Protein AF-A0A8F4J5X9-F1 (af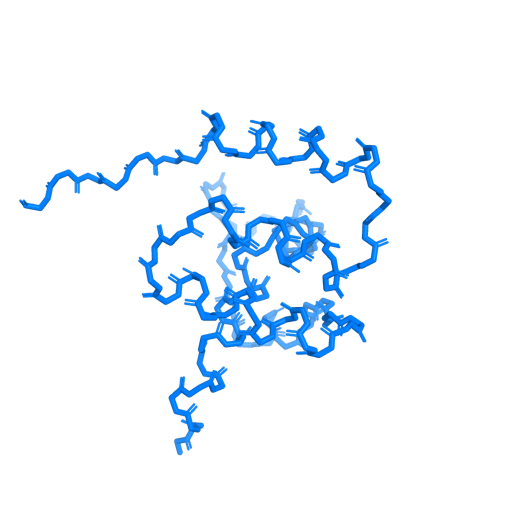db_monomer_lite)

Radius of gyration: 13.96 Å; chains: 1; bounding box: 31×36×35 Å

Sequence (103 aa):
MAPVGRLWEVAAVVCSPVGTVAALAATAGSARAGDAIRHSVASVGALPLPVDHRAWAAGATALQRGDHPAFVAAMAAAYAVPAGAADDLAAWWLDRAPAPAPR

Secondary structure (DSSP, 8-state):
---HHHHHHHHHHHTSHHHHHHHHHHHTTS-S-SS-----HHHHHTSPPPS-HHHHHHHHHHHHHT-HHHHHHHHHHHTT--HHHHHHHHHHHHHHSPPPPP-

pLDDT: mean 83.33, std 13.19, range [44.06, 96.5]

Foldseek 3Di:
DPPPLVVLLLVLLCPAPQNVVQLCVVCPPVVPDPPDRDDDPVSSVVGDHFPDPVLSSQLSVCVVVVVLLSNLLSVCVRNVPDPVVSVVVSVVCVVPPDDPDDD

Structure (mmCIF, N/CA/C/O backbone):
data_AF-A0A8F4J5X9-F1
#
_entry.id   AF-A0A8F4J5X9-F1
#
loop_
_atom_site.group_PDB
_atom_site.id
_atom_site.type_symbol
_atom_site.label_atom_id
_atom_site.label_alt_id
_atom_site.label_comp_id
_atom_site.label_asym_id
_atom_site.label_entity_id
_atom_site.label_seq_id
_atom_site.pdbx_PDB_ins_code
_atom_site.Cartn_x
_atom_site.Cartn_y
_atom_site.Cartn_z
_atom_site.occupancy
_atom_site.B_iso_or_equiv
_atom_site.auth_seq_id
_atom_site.auth_comp_id
_atom_site.auth_asym_id
_atom_site.auth_atom_id
_atom_site.pdbx_PDB_model_num
ATOM 1 N N . MET A 1 1 ? -16.388 -14.260 7.144 1.00 45.75 1 MET A N 1
ATOM 2 C CA . MET A 1 1 ? -14.991 -13.951 7.525 1.00 45.75 1 MET A CA 1
ATOM 3 C C . MET A 1 1 ? -14.147 -13.957 6.267 1.00 45.75 1 MET A C 1
ATOM 5 O O . MET A 1 1 ? -14.214 -14.938 5.538 1.00 45.75 1 MET A O 1
ATOM 9 N N . ALA A 1 2 ? -13.402 -12.888 5.981 1.00 50.38 2 ALA A N 1
ATOM 10 C CA . ALA A 1 2 ? -12.389 -12.956 4.931 1.00 50.38 2 ALA A CA 1
ATOM 11 C C . ALA A 1 2 ? -11.311 -13.984 5.348 1.00 50.38 2 ALA A C 1
ATOM 13 O O . ALA A 1 2 ? -11.007 -14.065 6.542 1.00 50.38 2 ALA A O 1
ATOM 14 N N . PRO A 1 3 ? -10.758 -14.785 4.421 1.00 57.59 3 PRO A N 1
ATOM 15 C CA . PRO A 1 3 ? -9.634 -15.672 4.721 1.00 57.59 3 PRO A CA 1
ATOM 16 C C . PRO A 1 3 ? -8.496 -14.886 5.386 1.00 57.59 3 PRO A C 1
ATOM 18 O O . PRO A 1 3 ? -8.242 -13.754 4.987 1.00 57.59 3 PRO A O 1
ATOM 21 N N . VAL A 1 4 ? -7.783 -15.470 6.356 1.00 60.06 4 VAL A N 1
ATOM 22 C CA . VAL A 1 4 ? -6.703 -14.786 7.108 1.00 60.06 4 VAL A CA 1
ATOM 23 C C . VAL A 1 4 ? -5.648 -14.154 6.183 1.00 60.06 4 VAL A C 1
ATOM 25 O O . VAL A 1 4 ? -5.138 -13.081 6.487 1.00 60.06 4 VAL A O 1
ATOM 28 N N . GLY A 1 5 ? -5.386 -14.750 5.013 1.00 63.56 5 GLY A N 1
ATOM 29 C CA . GLY A 1 5 ? -4.501 -14.165 3.995 1.00 63.56 5 GLY A CA 1
ATOM 30 C C . GLY A 1 5 ? -4.978 -12.807 3.460 1.00 63.56 5 GLY A C 1
ATOM 31 O O . GLY A 1 5 ? -4.177 -11.896 3.289 1.00 63.56 5 GLY A O 1
ATOM 32 N N . ARG A 1 6 ? -6.295 -12.615 3.313 1.00 82.31 6 ARG A N 1
ATOM 33 C CA . ARG A 1 6 ? -6.880 -11.353 2.830 1.00 82.31 6 ARG A CA 1
ATOM 34 C C . ARG A 1 6 ? -6.800 -10.227 3.857 1.00 82.31 6 ARG A C 1
ATOM 36 O O . ARG A 1 6 ? -6.819 -9.060 3.481 1.00 82.31 6 ARG A O 1
ATOM 43 N N . LEU A 1 7 ? -6.706 -10.555 5.149 1.00 89.50 7 LEU A N 1
ATOM 44 C CA . LEU A 1 7 ? -6.501 -9.545 6.189 1.00 89.50 7 LEU A CA 1
ATOM 45 C C . LEU A 1 7 ? -5.123 -8.890 6.043 1.00 89.50 7 LEU A C 1
ATOM 47 O O . LEU A 1 7 ? -5.020 -7.668 6.105 1.00 89.50 7 LEU A O 1
ATOM 51 N N . TRP A 1 8 ? -4.084 -9.693 5.809 1.00 93.38 8 TRP A N 1
ATOM 52 C CA . TRP A 1 8 ? -2.719 -9.193 5.637 1.00 93.38 8 TRP A CA 1
ATOM 53 C C . TRP A 1 8 ? -2.522 -8.448 4.320 1.00 93.38 8 TRP A C 1
ATOM 55 O O . TRP A 1 8 ? -1.779 -7.475 4.284 1.00 93.38 8 TRP A O 1
ATOM 65 N N . GLU A 1 9 ? -3.233 -8.836 3.263 1.00 94.00 9 GLU A N 1
ATOM 66 C CA . GLU A 1 9 ? -3.292 -8.076 2.010 1.00 94.00 9 GLU A CA 1
ATOM 67 C C . GLU A 1 9 ? -3.856 -6.664 2.230 1.00 94.00 9 GLU A C 1
ATOM 69 O O . GLU A 1 9 ? -3.250 -5.680 1.805 1.00 94.00 9 GLU A O 1
ATOM 74 N N . VAL A 1 10 ? -4.974 -6.543 2.954 1.00 92.56 10 VAL A N 1
ATOM 75 C CA . VAL A 1 10 ? -5.556 -5.237 3.309 1.00 92.56 10 VAL A CA 1
ATOM 76 C C . VAL A 1 10 ? -4.618 -4.448 4.223 1.00 92.56 10 VAL A C 1
ATOM 78 O O . VAL A 1 10 ? -4.394 -3.261 3.987 1.00 92.56 10 VAL A O 1
ATOM 81 N N . ALA A 1 11 ? -4.031 -5.095 5.233 1.00 92.25 11 ALA A N 1
ATOM 82 C CA . ALA A 1 11 ? -3.058 -4.458 6.116 1.00 92.25 11 ALA A CA 1
ATOM 83 C C . ALA A 1 11 ? -1.851 -3.923 5.329 1.00 92.25 11 ALA A C 1
ATOM 85 O O . ALA A 1 11 ? -1.430 -2.794 5.556 1.00 92.25 11 ALA A O 1
ATOM 86 N N . ALA A 1 12 ? -1.353 -4.679 4.349 1.00 94.44 12 ALA A N 1
ATOM 87 C CA . ALA A 1 12 ? -0.257 -4.256 3.488 1.00 94.44 12 ALA A CA 1
ATOM 88 C C . ALA A 1 12 ? -0.601 -3.000 2.678 1.00 94.44 12 ALA A C 1
ATOM 90 O O . ALA A 1 12 ? 0.237 -2.111 2.559 1.00 94.44 12 ALA A O 1
ATOM 91 N N . VAL A 1 13 ? -1.836 -2.877 2.176 1.00 94.56 13 VAL A N 1
ATOM 92 C CA . VAL A 1 13 ? -2.301 -1.655 1.498 1.00 94.56 13 VAL A CA 1
ATOM 93 C C . VAL A 1 13 ? -2.335 -0.476 2.466 1.00 94.56 13 VAL A C 1
ATOM 95 O O . VAL A 1 13 ? -1.760 0.567 2.162 1.00 94.56 13 VAL A O 1
ATOM 98 N N . VAL A 1 14 ? -2.944 -0.640 3.642 1.00 91.62 14 VAL A N 1
ATOM 99 C CA . VAL A 1 14 ? -3.065 0.431 4.648 1.00 91.62 14 VAL A CA 1
ATOM 100 C C . VAL A 1 14 ? -1.694 0.906 5.137 1.00 91.62 14 VAL A C 1
ATOM 102 O O . VAL A 1 14 ? -1.461 2.106 5.228 1.00 91.62 14 VAL A O 1
ATOM 105 N N . CYS A 1 15 ? -0.774 -0.021 5.402 1.00 90.00 15 CYS A N 1
ATOM 106 C CA . CYS A 1 15 ? 0.572 0.277 5.891 1.00 90.00 15 CYS A CA 1
ATOM 107 C C . CYS A 1 15 ? 1.548 0.702 4.785 1.00 90.00 15 CYS A C 1
ATOM 109 O O . CYS A 1 15 ? 2.698 1.017 5.083 1.00 90.00 15 CYS A O 1
ATOM 111 N N . SER A 1 16 ? 1.135 0.677 3.515 1.00 89.94 16 SER A N 1
ATOM 112 C CA . SER A 1 16 ? 2.018 1.042 2.410 1.00 89.94 16 SER A CA 1
ATOM 113 C C . SER A 1 16 ? 2.247 2.555 2.320 1.00 89.94 16 SER A C 1
ATOM 115 O O . SER A 1 16 ? 1.382 3.344 2.723 1.00 89.94 16 SER A O 1
ATOM 117 N N . PRO A 1 17 ? 3.361 2.982 1.699 1.00 81.19 17 PRO A N 1
ATOM 118 C CA . PRO A 1 17 ? 3.601 4.391 1.408 1.00 81.19 17 PRO A CA 1
ATOM 119 C C . PRO A 1 17 ? 2.500 5.045 0.587 1.00 81.19 17 PRO A C 1
ATOM 121 O O . PRO A 1 17 ? 2.007 6.116 0.937 1.00 81.19 17 PRO A O 1
ATOM 124 N N . VAL A 1 18 ? 2.050 4.356 -0.458 1.00 86.12 18 VAL A N 1
ATOM 125 C CA . VAL A 1 18 ? 0.976 4.840 -1.326 1.00 86.12 18 VAL A CA 1
ATOM 126 C C . VAL A 1 18 ? -0.347 4.924 -0.560 1.00 86.12 18 VAL A C 1
ATOM 128 O O . VAL A 1 18 ? -1.042 5.935 -0.650 1.00 86.12 18 VAL A O 1
ATOM 131 N N . GLY A 1 19 ? -0.668 3.910 0.250 1.00 86.31 19 GLY A N 1
ATOM 132 C CA . GLY A 1 19 ? -1.862 3.906 1.097 1.00 86.31 19 GLY A CA 1
ATOM 133 C C . GLY A 1 19 ? -1.872 5.048 2.113 1.00 86.31 19 GLY A C 1
ATOM 134 O O . GLY A 1 19 ? -2.891 5.718 2.269 1.00 86.31 19 GLY A O 1
ATOM 135 N N . THR A 1 20 ? -0.728 5.334 2.736 1.00 83.94 20 THR A N 1
ATOM 136 C CA . THR A 1 20 ? -0.581 6.436 3.700 1.00 83.94 20 THR A CA 1
ATOM 137 C C . THR A 1 20 ? -0.777 7.797 3.032 1.00 83.94 20 THR A C 1
ATOM 139 O O . THR A 1 20 ? -1.528 8.629 3.539 1.00 83.94 20 THR A O 1
ATOM 142 N N . VAL A 1 21 ? -0.162 8.019 1.864 1.00 84.44 21 VAL A N 1
ATOM 143 C CA . VAL A 1 21 ? -0.321 9.268 1.100 1.00 84.44 21 VAL A CA 1
ATOM 144 C C . VAL A 1 21 ? -1.761 9.445 0.619 1.00 84.44 21 VAL A C 1
ATOM 146 O O . VAL A 1 21 ? -2.314 10.535 0.749 1.00 84.44 21 VAL A O 1
ATOM 149 N N . ALA A 1 22 ? -2.401 8.387 0.116 1.00 85.38 22 ALA A N 1
ATOM 150 C CA . ALA A 1 22 ? -3.798 8.439 -0.312 1.00 85.38 22 ALA A CA 1
ATOM 151 C C . ALA A 1 22 ? -4.743 8.743 0.861 1.00 85.38 22 ALA A C 1
ATOM 153 O O . ALA A 1 22 ? -5.647 9.573 0.742 1.00 85.38 22 ALA A O 1
ATOM 154 N N . ALA A 1 23 ? -4.507 8.121 2.018 1.00 84.50 23 ALA A N 1
ATOM 155 C CA . ALA A 1 23 ? -5.275 8.381 3.227 1.00 84.50 23 ALA A CA 1
ATOM 156 C C . ALA A 1 23 ? -5.092 9.823 3.721 1.00 84.50 23 ALA A C 1
ATOM 158 O O . ALA A 1 23 ? -6.072 10.475 4.089 1.00 84.50 23 ALA A O 1
ATOM 159 N N . LEU A 1 24 ? -3.862 10.344 3.678 1.00 83.31 24 LEU A N 1
ATOM 160 C CA . LEU A 1 24 ? -3.573 11.737 4.002 1.00 83.31 24 LEU A CA 1
ATOM 161 C C . LEU A 1 24 ? -4.286 12.682 3.033 1.00 83.31 24 LEU A C 1
ATOM 163 O O . LEU A 1 24 ? -4.988 13.577 3.482 1.00 83.31 24 LEU A O 1
ATOM 167 N N . ALA A 1 25 ? -4.185 12.463 1.722 1.00 83.12 25 ALA A N 1
ATOM 168 C CA . ALA A 1 25 ? -4.843 13.305 0.722 1.00 83.12 25 ALA A CA 1
ATOM 169 C C . ALA A 1 25 ? -6.374 13.333 0.890 1.00 83.12 25 ALA A C 1
ATOM 171 O O . ALA A 1 25 ? -6.999 14.374 0.708 1.00 83.12 25 ALA A O 1
ATOM 172 N N . ALA A 1 26 ? -6.977 12.212 1.294 1.00 78.94 26 ALA A N 1
ATOM 173 C CA . ALA A 1 26 ? -8.413 12.117 1.545 1.00 78.94 26 ALA A CA 1
ATOM 174 C C . ALA A 1 26 ? -8.870 12.774 2.864 1.00 78.94 26 ALA A C 1
ATOM 176 O O . ALA A 1 26 ? -10.067 13.008 3.054 1.00 78.94 26 ALA A O 1
ATOM 177 N N . THR A 1 27 ? -7.953 13.033 3.801 1.00 76.62 27 THR A N 1
ATOM 178 C CA . THR A 1 27 ? -8.280 13.527 5.151 1.00 76.62 27 THR A CA 1
ATOM 179 C C . THR A 1 27 ? -7.717 14.913 5.458 1.00 76.62 27 THR A C 1
ATOM 181 O O . THR A 1 27 ? -8.301 15.626 6.282 1.00 76.62 27 THR A O 1
ATOM 184 N N . ALA A 1 28 ? -6.645 15.334 4.789 1.00 70.44 28 ALA A N 1
ATOM 185 C CA . ALA A 1 28 ? -6.035 16.646 4.939 1.00 70.44 28 ALA A CA 1
ATOM 186 C C . ALA A 1 28 ? -7.066 17.748 4.650 1.00 70.44 28 ALA A C 1
ATOM 188 O O . ALA A 1 28 ? -7.764 17.724 3.640 1.00 70.44 28 ALA A O 1
ATOM 189 N N . GLY A 1 29 ? -7.207 18.698 5.577 1.00 68.06 29 GLY A N 1
ATOM 190 C CA . GLY A 1 29 ? -8.178 19.793 5.466 1.00 68.06 29 GLY A CA 1
ATOM 191 C C . GLY A 1 29 ? -9.632 19.425 5.793 1.00 68.06 29 GLY A C 1
ATOM 192 O O . GLY A 1 29 ? -10.482 20.307 5.805 1.00 68.06 29 GLY A O 1
ATOM 193 N N . SER A 1 30 ? -9.939 18.163 6.123 1.00 67.38 30 SER A N 1
ATOM 194 C CA . SER A 1 30 ? -11.314 17.739 6.453 1.00 67.38 30 SER A CA 1
ATOM 195 C C . SER A 1 30 ? -11.764 18.055 7.889 1.00 67.38 30 SER A C 1
ATOM 197 O O . SER A 1 30 ? -12.913 17.786 8.232 1.00 67.38 30 SER A O 1
ATOM 199 N N . ALA A 1 31 ? -10.866 18.573 8.741 1.00 61.34 31 ALA A N 1
ATOM 200 C CA . ALA A 1 31 ? -11.075 18.846 10.172 1.00 61.34 31 ALA A CA 1
ATOM 201 C C . ALA A 1 31 ? -11.601 17.653 11.012 1.00 61.34 31 ALA A C 1
ATOM 203 O O . ALA A 1 31 ? -12.029 17.836 12.149 1.00 61.34 31 ALA A O 1
ATOM 204 N N . ARG A 1 32 ? -11.572 16.419 10.481 1.00 63.06 32 ARG A N 1
ATOM 205 C CA . ARG A 1 32 ? -12.154 15.231 11.136 1.00 63.06 32 ARG A CA 1
ATOM 206 C C . ARG A 1 32 ? -11.339 14.687 12.313 1.00 63.06 32 ARG A C 1
ATOM 208 O O . ARG A 1 32 ? -11.905 13.981 13.142 1.00 63.06 32 ARG A O 1
ATOM 215 N N . ALA A 1 33 ? -10.046 14.991 12.376 1.00 60.69 33 ALA A N 1
ATOM 216 C CA . ALA A 1 33 ? -9.162 14.708 13.505 1.00 60.69 33 ALA A CA 1
ATOM 217 C C . ALA A 1 33 ? -7.913 15.597 13.382 1.00 60.69 33 ALA A C 1
ATOM 219 O O . ALA A 1 33 ? -7.332 15.690 12.301 1.00 60.69 33 ALA A O 1
ATOM 220 N N . GLY A 1 34 ? -7.545 16.293 14.460 1.00 63.59 34 GLY A N 1
ATOM 221 C CA . GLY A 1 34 ? -6.407 17.224 14.467 1.00 63.59 34 GLY A CA 1
ATOM 222 C C . GLY A 1 34 ? -5.049 16.543 14.651 1.00 63.59 34 GLY A C 1
ATOM 223 O O . GLY A 1 34 ? -4.020 17.155 14.392 1.00 63.59 34 GLY A O 1
ATOM 224 N N . ASP A 1 35 ? -5.053 15.285 15.086 1.00 74.19 35 ASP A N 1
ATOM 225 C CA . ASP A 1 35 ? -3.888 14.545 15.571 1.00 74.19 35 ASP A CA 1
ATOM 226 C C . ASP A 1 35 ? -3.732 13.146 14.946 1.00 74.19 35 ASP A C 1
ATOM 228 O O . ASP A 1 35 ? -2.722 12.485 15.183 1.00 74.19 35 ASP A O 1
ATOM 232 N N . ALA A 1 36 ? -4.696 12.675 14.142 1.00 71.88 36 ALA A N 1
ATOM 233 C CA . ALA A 1 36 ? -4.680 11.313 13.610 1.00 71.88 36 ALA A CA 1
ATOM 234 C C . ALA A 1 36 ? -5.406 11.150 12.265 1.00 71.88 36 ALA A C 1
ATOM 236 O O . ALA A 1 36 ? -6.412 11.797 11.985 1.00 71.88 36 ALA A O 1
ATOM 237 N N . ILE A 1 37 ? -4.961 10.176 11.466 1.00 73.75 37 ILE A N 1
ATOM 238 C CA . ILE A 1 37 ? -5.720 9.663 10.320 1.00 73.75 37 ILE A CA 1
ATOM 239 C C . ILE A 1 37 ? -6.597 8.510 10.818 1.00 73.75 37 ILE A C 1
ATOM 241 O O . ILE A 1 37 ? -6.115 7.410 11.089 1.00 73.75 37 ILE A O 1
ATOM 245 N N . ARG A 1 38 ? -7.907 8.748 10.953 1.00 77.00 38 ARG A N 1
ATOM 246 C CA . ARG A 1 38 ? -8.866 7.697 11.324 1.00 77.00 38 ARG A CA 1
ATOM 247 C C . ARG A 1 38 ? -9.415 7.015 10.071 1.00 77.00 38 ARG A C 1
ATOM 249 O O . ARG A 1 38 ? -10.198 7.604 9.327 1.00 77.00 38 ARG A O 1
ATOM 256 N N . HIS A 1 39 ? -9.055 5.750 9.874 1.00 75.00 39 HIS A N 1
ATOM 257 C CA . HIS A 1 39 ? -9.620 4.932 8.805 1.00 75.00 39 HIS A CA 1
ATOM 258 C C . HIS A 1 39 ? -11.039 4.459 9.147 1.00 75.00 39 HIS A C 1
ATOM 260 O O . HIS A 1 39 ? -11.291 3.930 10.229 1.00 75.00 39 HIS A O 1
ATOM 266 N N . SER A 1 40 ? -11.967 4.626 8.204 1.00 82.44 40 SER A N 1
ATOM 267 C CA . SER A 1 40 ? -13.246 3.917 8.185 1.00 82.44 40 SER A CA 1
ATOM 268 C C . SER A 1 40 ? -13.162 2.771 7.177 1.00 82.44 40 SER A C 1
ATOM 270 O O . SER A 1 40 ? -12.304 2.774 6.296 1.00 82.44 40 SER A O 1
ATOM 272 N N . VAL A 1 41 ? -14.074 1.798 7.250 1.00 81.19 41 VAL A N 1
ATOM 273 C CA . VAL A 1 41 ? -14.136 0.718 6.245 1.00 81.19 41 VAL A CA 1
ATOM 274 C C . VAL A 1 41 ? -14.278 1.291 4.830 1.00 81.19 41 VAL A C 1
ATOM 276 O O . VAL A 1 41 ? -13.619 0.826 3.905 1.00 81.19 41 VAL A O 1
ATOM 279 N N . ALA A 1 42 ? -15.082 2.348 4.678 1.00 83.00 42 ALA A N 1
ATOM 280 C CA . ALA A 1 42 ? -15.261 3.030 3.402 1.00 83.00 42 ALA A CA 1
ATOM 281 C C . ALA A 1 42 ? -13.966 3.691 2.905 1.00 83.00 42 ALA A C 1
ATOM 283 O O . ALA A 1 42 ? -13.674 3.612 1.716 1.00 83.00 42 ALA A O 1
ATOM 284 N N . SER A 1 43 ? -13.166 4.300 3.791 1.00 84.19 43 SER A N 1
ATOM 285 C CA . SER A 1 43 ? -11.902 4.916 3.369 1.00 84.19 43 SER A CA 1
ATOM 286 C C . SER A 1 43 ? -10.829 3.884 3.032 1.00 84.19 43 SER A C 1
ATOM 288 O O . SER A 1 43 ? -10.063 4.111 2.105 1.00 84.19 43 SER A O 1
ATOM 290 N N . VAL A 1 44 ? -10.805 2.731 3.710 1.00 84.75 44 VAL A N 1
ATOM 291 C CA . VAL A 1 44 ? -9.925 1.608 3.339 1.00 84.75 44 VAL A CA 1
ATOM 292 C C . VAL A 1 44 ? -10.300 1.052 1.965 1.00 84.75 44 VAL A C 1
ATOM 294 O O . VAL A 1 44 ? -9.420 0.809 1.149 1.00 84.75 44 VAL A O 1
ATOM 297 N N . GLY A 1 45 ? -11.598 0.906 1.679 1.00 86.38 45 GLY A N 1
ATOM 298 C CA . GLY A 1 45 ? -12.081 0.443 0.374 1.00 86.38 45 GLY A CA 1
ATOM 299 C C . GLY A 1 45 ? -11.795 1.402 -0.789 1.00 86.38 45 GLY A C 1
ATOM 300 O O . GLY A 1 45 ? -11.872 0.986 -1.940 1.00 86.38 45 GLY A O 1
ATOM 301 N N . ALA A 1 46 ? -11.461 2.661 -0.498 1.00 87.75 46 ALA A N 1
ATOM 302 C CA . ALA A 1 46 ? -11.099 3.671 -1.489 1.00 87.75 46 ALA A CA 1
ATOM 303 C C . ALA A 1 46 ? -9.581 3.802 -1.707 1.00 87.75 46 ALA A C 1
ATOM 305 O O . ALA A 1 46 ? -9.158 4.594 -2.550 1.00 87.75 46 ALA A O 1
ATOM 306 N N . LEU A 1 47 ? -8.755 3.068 -0.951 1.00 90.12 47 LEU A N 1
ATOM 307 C CA . LEU A 1 47 ? -7.309 3.102 -1.142 1.00 90.12 47 LEU A CA 1
ATOM 308 C C . LEU A 1 47 ? -6.932 2.490 -2.499 1.00 90.12 47 LEU A C 1
ATOM 310 O O . LEU A 1 47 ? -7.550 1.509 -2.925 1.00 90.12 47 LEU A O 1
ATOM 314 N N . PRO A 1 48 ? -5.911 3.041 -3.177 1.00 91.38 48 PRO A N 1
ATOM 315 C CA . PRO A 1 48 ? -5.423 2.473 -4.423 1.00 91.38 48 PRO A CA 1
ATOM 316 C C . PRO A 1 48 ? -4.923 1.050 -4.175 1.00 91.38 48 PRO A C 1
ATOM 318 O O . PRO A 1 48 ? -4.143 0.807 -3.255 1.00 91.38 48 PRO A O 1
ATOM 321 N N . LEU A 1 49 ? -5.379 0.110 -4.999 1.00 92.88 49 LEU A N 1
ATOM 322 C CA . LEU A 1 49 ? -4.912 -1.267 -4.933 1.00 92.88 49 LEU A CA 1
ATOM 323 C C . LEU A 1 49 ? -3.596 -1.424 -5.712 1.00 92.88 49 LEU A C 1
ATOM 325 O O . LEU A 1 49 ? -3.414 -0.751 -6.731 1.00 92.88 49 LEU A O 1
ATOM 329 N N . PRO A 1 50 ? -2.691 -2.312 -5.270 1.00 94.94 50 PRO A N 1
ATOM 330 C CA . PRO A 1 50 ? -1.472 -2.609 -6.009 1.00 94.94 50 PRO A CA 1
ATOM 331 C C . PRO A 1 50 ? -1.764 -3.237 -7.376 1.00 94.94 50 PRO A C 1
ATOM 333 O O . PRO A 1 50 ? -2.736 -3.976 -7.537 1.00 94.94 50 PRO A O 1
ATOM 336 N N . VAL A 1 51 ? -0.891 -2.970 -8.349 1.00 94.94 51 VAL A N 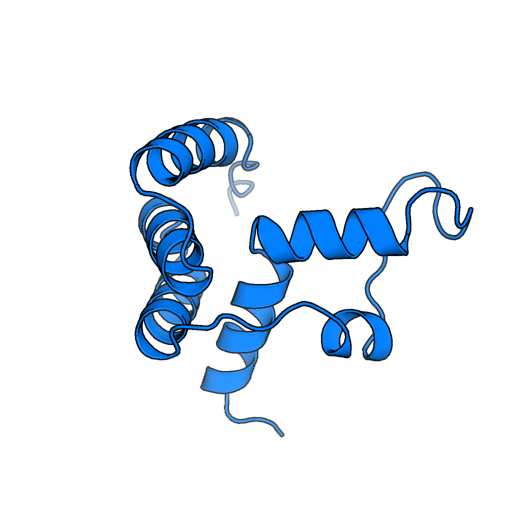1
ATOM 337 C CA . VAL A 1 51 ? -1.018 -3.467 -9.729 1.00 94.94 51 VAL A CA 1
ATOM 338 C C . VAL A 1 51 ? -0.372 -4.841 -9.923 1.00 94.94 51 VAL A C 1
ATOM 340 O O . VAL A 1 51 ? -0.834 -5.617 -10.757 1.00 94.94 51 VAL A O 1
ATOM 343 N N . ASP A 1 52 ? 0.661 -5.175 -9.139 1.00 96.06 52 ASP A N 1
ATOM 344 C CA . ASP A 1 52 ? 1.279 -6.506 -9.133 1.00 96.06 52 ASP A CA 1
ATOM 345 C C . ASP A 1 52 ? 0.823 -7.311 -7.905 1.00 96.06 52 ASP A C 1
ATOM 347 O O . ASP A 1 52 ? 1.270 -7.104 -6.773 1.00 96.06 52 ASP A O 1
ATOM 351 N N . HIS A 1 53 ? -0.060 -8.281 -8.152 1.00 94.12 53 HIS A N 1
ATOM 352 C CA . HIS A 1 53 ? -0.609 -9.164 -7.124 1.00 94.12 53 HIS A CA 1
ATOM 353 C C . HIS A 1 53 ? 0.431 -10.075 -6.460 1.00 94.12 53 HIS A C 1
ATOM 355 O O . HIS A 1 53 ? 0.274 -10.416 -5.287 1.00 94.12 53 HIS A O 1
ATOM 361 N N . ARG A 1 54 ? 1.482 -10.498 -7.173 1.00 96.06 54 ARG A N 1
ATOM 362 C CA . ARG A 1 54 ? 2.515 -11.372 -6.594 1.00 96.06 54 ARG A CA 1
ATOM 363 C C . ARG A 1 54 ? 3.392 -10.584 -5.635 1.00 96.06 54 ARG A C 1
ATOM 365 O O . ARG A 1 54 ? 3.639 -11.047 -4.522 1.00 96.06 54 ARG A O 1
ATOM 372 N N . ALA A 1 55 ? 3.809 -9.389 -6.046 1.00 96.25 55 ALA A N 1
ATOM 373 C CA . ALA A 1 55 ? 4.550 -8.475 -5.186 1.00 96.25 55 ALA A CA 1
ATOM 374 C C . ALA A 1 55 ? 3.713 -8.059 -3.964 1.00 96.25 55 ALA A C 1
ATOM 376 O O . ALA A 1 55 ? 4.213 -8.057 -2.841 1.00 96.25 55 ALA A O 1
ATOM 377 N N . TRP A 1 56 ? 2.411 -7.822 -4.147 1.00 96.19 56 TRP A N 1
ATOM 378 C CA . TRP A 1 56 ? 1.501 -7.537 -3.037 1.00 96.19 56 TRP A CA 1
ATOM 379 C C . TRP A 1 56 ? 1.414 -8.693 -2.030 1.00 96.19 56 TRP A C 1
ATOM 381 O O . TRP A 1 56 ? 1.567 -8.470 -0.829 1.00 96.19 56 TRP A O 1
ATOM 391 N N . ALA A 1 57 ? 1.236 -9.932 -2.495 1.00 95.88 57 ALA A N 1
ATOM 392 C CA . ALA A 1 57 ? 1.203 -11.106 -1.620 1.00 95.88 57 ALA A CA 1
ATOM 393 C C . ALA A 1 57 ? 2.530 -11.304 -0.858 1.00 95.88 57 ALA A C 1
ATOM 395 O O . ALA A 1 57 ? 2.531 -11.678 0.321 1.00 95.88 57 ALA A O 1
ATOM 396 N N . ALA A 1 58 ? 3.663 -11.010 -1.504 1.00 96.50 58 ALA A N 1
ATOM 397 C CA . ALA A 1 58 ? 4.970 -11.006 -0.854 1.00 96.50 58 ALA A CA 1
ATOM 398 C C . ALA A 1 58 ? 5.054 -9.928 0.240 1.00 96.50 58 ALA A C 1
ATOM 400 O O . ALA A 1 58 ? 5.492 -10.225 1.351 1.00 96.50 58 ALA A O 1
ATOM 401 N N . GLY A 1 59 ? 4.552 -8.719 -0.030 1.00 95.12 59 GLY A N 1
ATOM 402 C CA . GLY A 1 59 ? 4.466 -7.637 0.952 1.00 95.12 59 GLY A CA 1
ATOM 403 C C . GLY A 1 59 ? 3.593 -8.003 2.151 1.00 95.12 59 GLY A C 1
ATOM 404 O O . GLY A 1 59 ? 4.024 -7.862 3.292 1.00 95.12 59 GLY A O 1
ATOM 405 N N . ALA A 1 60 ? 2.407 -8.567 1.919 1.00 95.81 60 ALA A N 1
ATOM 406 C CA . ALA A 1 60 ? 1.529 -9.059 2.983 1.00 95.81 60 ALA A CA 1
ATOM 407 C C . ALA A 1 60 ? 2.223 -10.105 3.872 1.00 95.81 60 ALA A C 1
ATOM 409 O O . ALA A 1 60 ? 2.127 -10.054 5.099 1.00 95.81 60 ALA A O 1
ATOM 410 N N . THR A 1 61 ? 2.979 -11.016 3.256 1.00 95.56 61 THR A N 1
ATOM 411 C CA . THR A 1 61 ? 3.754 -12.038 3.971 1.00 95.56 61 THR A CA 1
ATOM 412 C C . THR A 1 61 ? 4.901 -11.427 4.782 1.00 95.56 61 THR A C 1
ATOM 414 O O . THR A 1 61 ? 5.129 -11.830 5.923 1.00 95.56 61 THR A O 1
ATOM 417 N N . ALA A 1 62 ? 5.626 -10.456 4.223 1.00 94.25 62 ALA A N 1
ATOM 418 C CA . ALA A 1 62 ? 6.704 -9.756 4.919 1.00 94.25 62 ALA A CA 1
ATOM 419 C C . ALA A 1 62 ? 6.175 -8.959 6.121 1.00 94.25 62 ALA A C 1
ATOM 421 O O . ALA A 1 62 ? 6.719 -9.066 7.220 1.00 94.25 62 ALA A O 1
ATOM 422 N N . LEU A 1 63 ? 5.050 -8.257 5.946 1.00 92.75 63 LEU A N 1
ATOM 423 C CA . LEU A 1 63 ? 4.371 -7.535 7.020 1.00 92.75 63 LEU A CA 1
ATOM 424 C C . LEU A 1 63 ? 3.938 -8.479 8.147 1.00 92.75 63 LEU A C 1
ATOM 426 O O . LEU A 1 63 ? 4.185 -8.192 9.315 1.00 92.75 63 LEU A O 1
ATOM 430 N N . GLN A 1 64 ? 3.360 -9.634 7.804 1.00 93.38 64 GLN A N 1
ATOM 431 C CA . GLN A 1 64 ? 2.980 -10.655 8.785 1.00 93.38 64 GLN A CA 1
ATOM 432 C C . GLN A 1 64 ? 4.173 -11.135 9.627 1.00 93.38 64 GLN A C 1
ATOM 434 O O . GLN A 1 64 ? 4.009 -11.466 10.801 1.00 93.38 64 GLN A O 1
ATOM 439 N N . ARG A 1 65 ? 5.369 -11.186 9.033 1.00 92.81 65 ARG A N 1
ATOM 440 C CA . ARG A 1 65 ? 6.611 -11.612 9.693 1.00 92.81 65 ARG A CA 1
ATOM 441 C C . ARG A 1 65 ? 7.335 -10.480 10.428 1.00 92.81 65 ARG A C 1
ATOM 44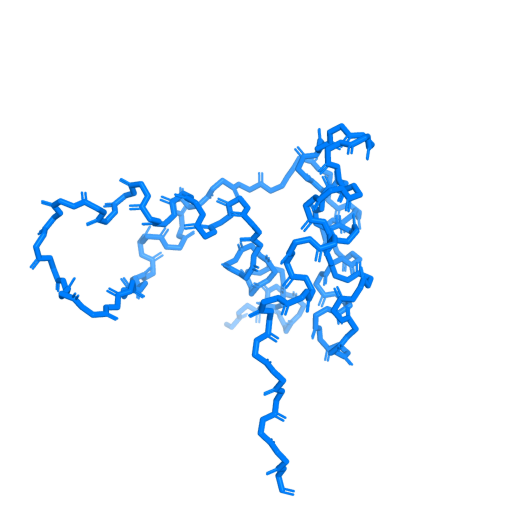3 O O . ARG A 1 65 ? 8.311 -10.761 11.114 1.00 92.81 65 ARG A O 1
ATOM 450 N N . GLY A 1 66 ? 6.883 -9.232 10.292 1.00 89.69 66 GLY A N 1
ATOM 451 C CA . GLY A 1 66 ? 7.585 -8.059 10.821 1.00 89.69 66 GLY A CA 1
ATOM 452 C C . GLY A 1 66 ? 8.874 -7.712 10.064 1.00 89.69 66 GLY A C 1
ATOM 453 O O . GLY A 1 66 ? 9.715 -6.989 10.589 1.00 89.69 66 GLY A O 1
ATOM 454 N N . ASP A 1 67 ? 9.046 -8.216 8.840 1.00 92.12 67 ASP A N 1
ATOM 455 C CA . ASP A 1 67 ? 10.204 -7.919 7.994 1.00 92.12 67 ASP A CA 1
ATOM 456 C C . ASP A 1 67 ? 9.965 -6.603 7.241 1.00 92.12 67 ASP A C 1
ATOM 458 O O . ASP A 1 67 ? 9.472 -6.583 6.110 1.00 92.12 67 ASP A O 1
ATOM 462 N N . HIS A 1 68 ? 10.239 -5.480 7.913 1.00 89.19 68 HIS A N 1
ATOM 463 C CA . HIS A 1 68 ? 9.995 -4.147 7.356 1.00 89.19 68 HIS A CA 1
ATOM 464 C C . HIS A 1 68 ? 10.786 -3.876 6.063 1.00 89.19 68 HIS A C 1
ATOM 466 O O . HIS A 1 68 ? 10.175 -3.365 5.122 1.00 89.19 68 HIS A O 1
ATOM 472 N N . PRO A 1 69 ? 12.086 -4.226 5.946 1.00 91.12 69 PRO A N 1
ATOM 473 C CA . PRO A 1 69 ? 12.811 -4.056 4.688 1.00 91.12 69 PRO A CA 1
ATOM 474 C C . PRO A 1 69 ? 12.173 -4.824 3.526 1.00 91.12 69 PRO A C 1
ATOM 476 O O . PRO A 1 69 ? 11.919 -4.236 2.471 1.00 91.12 69 PRO A O 1
ATOM 479 N N . ALA A 1 70 ? 11.841 -6.106 3.722 1.00 92.94 70 ALA A N 1
ATOM 480 C CA . ALA A 1 70 ? 11.192 -6.892 2.677 1.00 92.94 70 ALA A CA 1
ATOM 481 C C . ALA A 1 70 ? 9.787 -6.368 2.350 1.00 92.94 70 ALA A C 1
ATOM 483 O O . ALA A 1 70 ? 9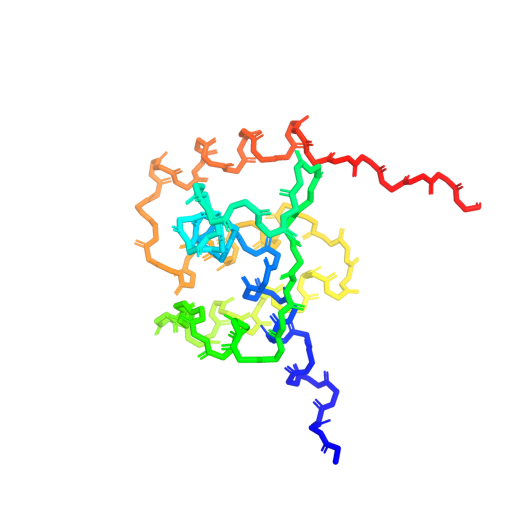.383 -6.370 1.186 1.00 92.94 70 ALA A O 1
ATOM 484 N N . PHE A 1 71 ? 9.051 -5.879 3.353 1.00 93.38 71 PHE A N 1
ATOM 485 C CA . PHE A 1 71 ? 7.740 -5.266 3.160 1.00 93.38 71 PHE A CA 1
ATOM 486 C C . PHE A 1 71 ? 7.820 -4.035 2.256 1.00 93.38 71 PHE A C 1
ATOM 488 O O . PHE A 1 71 ? 7.072 -3.954 1.280 1.00 93.38 71 PHE A O 1
ATOM 495 N N . VAL A 1 72 ? 8.731 -3.099 2.541 1.00 92.06 72 VAL A N 1
ATOM 496 C CA . VAL A 1 72 ? 8.839 -1.858 1.761 1.00 92.06 72 VAL A CA 1
ATOM 497 C C . VAL A 1 72 ? 9.241 -2.154 0.317 1.00 92.06 72 VAL A C 1
ATOM 499 O O . VAL A 1 72 ? 8.590 -1.655 -0.601 1.00 92.06 72 VAL A O 1
ATOM 502 N N . ALA A 1 73 ? 10.231 -3.025 0.103 1.00 92.56 73 ALA A N 1
ATOM 503 C CA . ALA A 1 73 ? 10.658 -3.420 -1.239 1.00 92.56 73 ALA A CA 1
ATOM 504 C C . ALA A 1 73 ? 9.523 -4.090 -2.036 1.00 92.56 73 ALA A C 1
ATOM 506 O O . ALA A 1 73 ? 9.258 -3.731 -3.186 1.00 92.56 73 ALA A O 1
ATOM 507 N N . ALA A 1 74 ? 8.804 -5.028 -1.412 1.00 95.38 74 ALA A N 1
ATOM 508 C CA . ALA A 1 74 ? 7.699 -5.727 -2.056 1.00 95.38 74 ALA A CA 1
ATOM 509 C C . ALA A 1 74 ? 6.534 -4.785 -2.390 1.00 95.38 74 ALA A C 1
ATOM 511 O O . ALA A 1 74 ? 5.976 -4.871 -3.482 1.00 95.38 74 ALA A O 1
ATOM 512 N N . MET A 1 75 ? 6.184 -3.852 -1.498 1.00 95.06 75 MET A N 1
ATOM 513 C CA . MET A 1 75 ? 5.110 -2.893 -1.765 1.00 95.06 75 MET A CA 1
ATOM 514 C C . MET A 1 75 ? 5.506 -1.840 -2.802 1.00 95.06 75 MET A C 1
ATOM 516 O O . MET A 1 75 ? 4.664 -1.462 -3.613 1.00 95.06 75 MET A O 1
ATOM 520 N N . ALA A 1 76 ? 6.769 -1.405 -2.842 1.00 93.75 76 ALA A N 1
ATOM 521 C CA . ALA A 1 76 ? 7.270 -0.540 -3.910 1.00 93.75 76 ALA A CA 1
ATOM 522 C C . ALA A 1 76 ? 7.113 -1.215 -5.283 1.00 93.75 76 ALA A C 1
ATOM 524 O O . ALA A 1 76 ? 6.556 -0.616 -6.204 1.00 93.75 76 ALA A O 1
ATOM 525 N N . ALA A 1 77 ? 7.489 -2.494 -5.392 1.00 94.69 77 ALA A N 1
ATOM 526 C CA . ALA A 1 77 ? 7.254 -3.286 -6.598 1.00 94.69 77 ALA A CA 1
ATOM 527 C C . ALA A 1 77 ? 5.754 -3.452 -6.903 1.00 94.69 77 ALA A C 1
ATOM 529 O O . ALA A 1 77 ? 5.336 -3.292 -8.048 1.00 94.69 77 ALA A O 1
ATOM 530 N N . ALA A 1 78 ? 4.926 -3.693 -5.881 1.00 96.12 78 ALA A N 1
ATOM 531 C CA . ALA A 1 78 ? 3.485 -3.887 -6.036 1.00 96.12 78 ALA A CA 1
ATOM 532 C C . ALA A 1 78 ? 2.765 -2.660 -6.627 1.00 96.12 78 ALA A C 1
ATOM 534 O O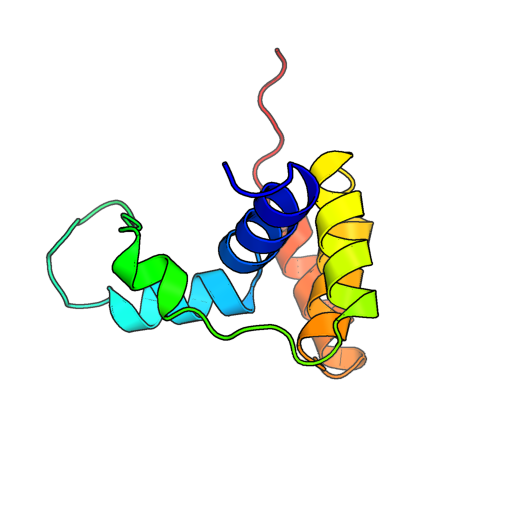 . ALA A 1 78 ? 1.787 -2.817 -7.360 1.00 96.12 78 ALA A O 1
ATOM 535 N N . TYR A 1 79 ? 3.263 -1.452 -6.350 1.00 94.62 79 TYR A N 1
ATOM 536 C CA . TYR A 1 79 ? 2.778 -0.192 -6.927 1.00 94.62 79 TYR A CA 1
ATOM 537 C C . TYR A 1 79 ? 3.571 0.283 -8.154 1.00 94.62 79 TYR A C 1
ATOM 539 O O . TYR A 1 79 ? 3.333 1.392 -8.629 1.00 94.62 79 TYR A O 1
ATOM 547 N N . ALA A 1 80 ? 4.497 -0.530 -8.673 1.00 94.38 80 ALA A N 1
ATOM 548 C CA . ALA A 1 80 ? 5.375 -0.179 -9.789 1.00 94.38 80 ALA A CA 1
ATOM 549 C C . ALA A 1 80 ? 6.181 1.120 -9.561 1.00 94.38 80 ALA A C 1
ATOM 551 O O . ALA A 1 80 ? 6.383 1.916 -10.481 1.00 94.38 80 ALA A O 1
ATOM 552 N N . VAL A 1 81 ? 6.656 1.339 -8.330 1.00 90.19 81 VAL A N 1
ATOM 553 C CA . VAL A 1 81 ? 7.570 2.443 -8.012 1.00 90.19 81 VAL A CA 1
ATOM 554 C C . VAL A 1 81 ? 8.898 2.221 -8.756 1.00 90.19 81 VAL A C 1
ATOM 556 O O . VAL A 1 81 ? 9.455 1.124 -8.678 1.00 90.19 81 VAL A O 1
ATOM 559 N N . PRO A 1 82 ? 9.436 3.226 -9.476 1.00 91.50 82 PRO A N 1
ATOM 560 C CA . PRO A 1 82 ? 10.710 3.094 -10.183 1.00 91.50 82 PRO A CA 1
ATOM 561 C C . PRO A 1 82 ? 11.863 2.737 -9.241 1.00 91.50 82 PRO A C 1
ATOM 563 O O . PRO A 1 82 ? 11.944 3.290 -8.149 1.00 91.50 82 PRO A O 1
ATOM 566 N N . ALA A 1 83 ? 12.793 1.886 -9.686 1.00 82.69 83 ALA A N 1
ATOM 567 C CA . ALA A 1 83 ? 13.865 1.338 -8.843 1.00 82.69 83 ALA A CA 1
ATOM 568 C C . ALA A 1 83 ? 14.656 2.406 -8.061 1.00 82.69 83 ALA A C 1
ATOM 570 O O . ALA A 1 83 ? 14.773 2.301 -6.848 1.00 82.69 83 ALA A O 1
ATOM 571 N N . GLY A 1 84 ? 15.102 3.483 -8.721 1.00 85.88 84 GLY A N 1
ATOM 572 C CA . GLY A 1 84 ? 15.832 4.559 -8.034 1.00 85.88 84 GLY A CA 1
ATOM 573 C C . GLY A 1 84 ? 15.005 5.278 -6.960 1.00 85.88 84 GLY A C 1
ATOM 574 O O . GLY A 1 84 ? 15.528 5.622 -5.911 1.00 85.88 84 GLY A O 1
ATOM 575 N N . ALA A 1 85 ? 13.697 5.442 -7.177 1.00 87.00 85 ALA A N 1
ATOM 576 C CA . ALA A 1 85 ? 12.802 6.032 -6.183 1.00 87.00 85 ALA A CA 1
ATOM 577 C C . ALA A 1 85 ? 12.420 5.039 -5.071 1.00 87.00 85 ALA A C 1
ATOM 579 O O . ALA A 1 85 ? 12.087 5.456 -3.964 1.00 87.00 85 ALA A O 1
ATOM 580 N N . ALA A 1 86 ? 12.440 3.733 -5.358 1.00 87.25 86 ALA A N 1
ATOM 581 C CA . ALA A 1 86 ? 12.140 2.687 -4.388 1.00 87.25 86 ALA A CA 1
ATOM 582 C C . ALA A 1 86 ? 13.223 2.596 -3.306 1.00 87.25 86 ALA A C 1
ATOM 584 O O . ALA A 1 86 ? 12.881 2.457 -2.133 1.00 87.25 86 ALA A O 1
ATOM 585 N N . ASP A 1 87 ? 14.495 2.737 -3.684 1.00 87.25 87 ASP A N 1
ATOM 586 C CA . ASP A 1 87 ? 15.618 2.729 -2.741 1.00 87.25 87 ASP A CA 1
ATOM 587 C C . ASP A 1 87 ? 15.574 3.945 -1.804 1.00 87.25 87 ASP A C 1
ATOM 589 O O . ASP A 1 87 ? 15.642 3.793 -0.582 1.00 87.25 87 ASP A O 1
ATOM 593 N N . ASP A 1 88 ? 15.358 5.142 -2.359 1.00 89.25 88 ASP A N 1
ATOM 594 C CA . ASP A 1 88 ? 15.211 6.377 -1.578 1.00 89.25 88 ASP A CA 1
ATOM 595 C C . ASP A 1 88 ? 14.011 6.303 -0.622 1.00 89.25 88 ASP A C 1
ATOM 597 O O . ASP A 1 88 ? 14.104 6.669 0.555 1.00 89.25 88 ASP A O 1
ATOM 601 N N . LEU A 1 89 ? 12.878 5.784 -1.109 1.00 84.75 89 LEU A N 1
ATOM 602 C CA . LEU A 1 89 ? 11.677 5.575 -0.306 1.00 84.75 89 LEU A CA 1
ATOM 603 C C . LEU A 1 89 ? 11.926 4.572 0.824 1.00 84.75 89 LEU A C 1
ATOM 605 O O . LEU A 1 89 ? 11.502 4.813 1.955 1.00 84.75 89 LEU A O 1
ATOM 609 N N . ALA A 1 90 ? 12.617 3.467 0.537 1.00 88.50 90 ALA A N 1
ATOM 610 C CA . ALA A 1 90 ? 12.952 2.456 1.529 1.00 88.50 90 ALA A CA 1
ATOM 611 C C . ALA A 1 90 ? 13.860 3.017 2.622 1.00 88.50 90 ALA A C 1
ATOM 613 O O . ALA A 1 90 ? 13.556 2.851 3.805 1.00 88.50 90 ALA A O 1
ATOM 614 N N . ALA A 1 91 ? 14.917 3.735 2.240 1.00 89.25 91 ALA A N 1
ATOM 615 C CA . ALA A 1 91 ? 15.823 4.375 3.183 1.00 89.25 91 ALA A CA 1
ATOM 616 C C . ALA A 1 91 ? 15.081 5.371 4.087 1.00 89.25 91 ALA A C 1
ATOM 618 O O . ALA A 1 91 ? 15.180 5.295 5.312 1.00 89.25 91 ALA A O 1
ATOM 619 N N . TRP A 1 92 ? 14.278 6.261 3.496 1.00 85.62 92 TRP A N 1
ATOM 620 C CA . TRP A 1 92 ? 13.526 7.266 4.246 1.00 85.62 92 TRP A CA 1
ATOM 621 C C . TRP A 1 92 ? 12.511 6.650 5.217 1.00 85.62 92 TRP A C 1
ATOM 623 O O . TRP A 1 92 ? 12.367 7.124 6.348 1.00 85.62 92 TRP A O 1
ATOM 633 N N . TRP A 1 93 ? 11.804 5.605 4.776 1.00 83.31 93 TRP A N 1
ATOM 634 C CA . TRP A 1 93 ? 10.744 4.960 5.546 1.00 83.31 93 TRP A CA 1
ATOM 635 C C . TRP A 1 93 ? 11.292 4.154 6.717 1.00 83.31 93 TRP A C 1
ATOM 637 O O . TRP A 1 93 ? 10.767 4.249 7.823 1.00 83.31 93 TRP A O 1
ATOM 647 N N . LEU A 1 94 ? 12.346 3.368 6.491 1.00 85.25 94 LEU A N 1
ATOM 648 C CA . LEU A 1 94 ? 12.944 2.529 7.530 1.00 85.25 94 LEU A CA 1
ATOM 649 C C . LEU A 1 94 ? 13.607 3.367 8.630 1.00 85.25 94 LEU A C 1
ATOM 651 O O . LEU A 1 94 ? 13.519 2.994 9.794 1.00 85.25 94 LEU A O 1
ATOM 655 N N . ASP A 1 95 ? 14.190 4.514 8.276 1.00 86.38 95 ASP A N 1
ATOM 656 C CA . ASP A 1 95 ? 14.768 5.479 9.223 1.00 86.38 95 ASP A CA 1
ATOM 657 C C . ASP A 1 95 ? 13.714 6.098 10.165 1.00 86.38 95 ASP A C 1
ATOM 659 O O . ASP A 1 95 ? 13.995 6.411 11.319 1.00 86.38 95 ASP A O 1
ATOM 663 N N . ARG A 1 96 ? 12.471 6.259 9.690 1.00 80.19 96 ARG A N 1
ATOM 664 C CA . ARG A 1 96 ? 11.377 6.920 10.431 1.00 80.19 96 ARG A CA 1
ATOM 665 C C . ARG A 1 96 ? 10.345 5.965 11.011 1.00 80.19 96 ARG A C 1
ATOM 667 O O . ARG A 1 96 ? 9.507 6.399 11.803 1.00 80.19 96 ARG A O 1
ATOM 674 N N . ALA A 1 97 ? 10.368 4.696 10.614 1.00 72.81 97 ALA A N 1
ATOM 675 C CA . ALA A 1 97 ? 9.453 3.698 11.134 1.00 72.81 97 ALA A CA 1
ATOM 676 C C . ALA A 1 97 ? 9.703 3.541 12.644 1.00 72.81 97 ALA A C 1
ATOM 678 O O . ALA A 1 97 ? 10.819 3.198 13.043 1.00 72.81 97 ALA A O 1
ATOM 679 N N . PRO A 1 98 ? 8.699 3.790 13.503 1.00 67.69 98 PRO A N 1
ATOM 680 C CA . PRO A 1 98 ? 8.881 3.640 14.936 1.00 67.69 98 PRO A CA 1
ATOM 681 C C . PRO A 1 98 ? 9.272 2.194 15.237 1.00 67.69 98 PRO A C 1
ATOM 683 O O . PRO A 1 98 ? 8.593 1.254 14.813 1.00 67.69 98 PRO A O 1
ATOM 686 N N . ALA A 1 99 ? 10.376 2.015 15.965 1.00 59.53 99 ALA A N 1
ATOM 687 C CA . ALA A 1 99 ? 10.749 0.701 16.458 1.00 59.53 99 ALA A CA 1
ATOM 688 C C . ALA A 1 99 ? 9.587 0.158 17.306 1.00 59.53 99 ALA A C 1
ATOM 690 O O . ALA A 1 99 ? 9.017 0.913 18.105 1.00 59.53 99 ALA A O 1
ATOM 691 N N . PRO A 1 100 ? 9.201 -1.121 17.146 1.00 56.59 100 PRO A N 1
ATOM 692 C CA . PRO A 1 100 ? 8.215 -1.705 18.037 1.00 56.59 100 PRO A CA 1
ATOM 693 C C . PRO A 1 100 ? 8.722 -1.548 19.473 1.00 56.59 100 PRO A C 1
ATOM 695 O O . PRO A 1 100 ? 9.865 -1.896 19.772 1.00 56.59 100 PRO A O 1
ATOM 698 N N . ALA A 1 101 ? 7.883 -0.988 20.349 1.00 49.62 101 ALA A N 1
ATOM 699 C CA . ALA A 1 101 ? 8.208 -0.912 21.765 1.00 49.62 101 ALA A CA 1
ATOM 700 C C . ALA A 1 101 ? 8.528 -2.333 22.268 1.00 49.62 101 ALA A C 1
ATOM 702 O O . ALA A 1 101 ? 7.798 -3.267 21.904 1.00 49.62 101 ALA A O 1
ATOM 703 N N . PRO A 1 102 ? 9.606 -2.525 23.053 1.00 44.06 102 PRO A N 1
ATOM 704 C CA . PRO A 1 102 ? 9.904 -3.830 23.625 1.00 44.06 102 PRO A CA 1
ATOM 705 C C . PRO A 1 102 ? 8.682 -4.299 24.425 1.00 44.06 102 PRO A C 1
ATOM 707 O O . PRO A 1 102 ? 8.133 -3.537 25.222 1.00 44.06 102 PRO A O 1
ATOM 710 N N . ARG A 1 103 ? 8.216 -5.516 24.127 1.00 44.94 103 ARG A N 1
ATOM 711 C CA . ARG A 1 103 ? 7.126 -6.175 24.857 1.00 44.94 103 ARG A CA 1
ATOM 712 C C . ARG A 1 103 ? 7.636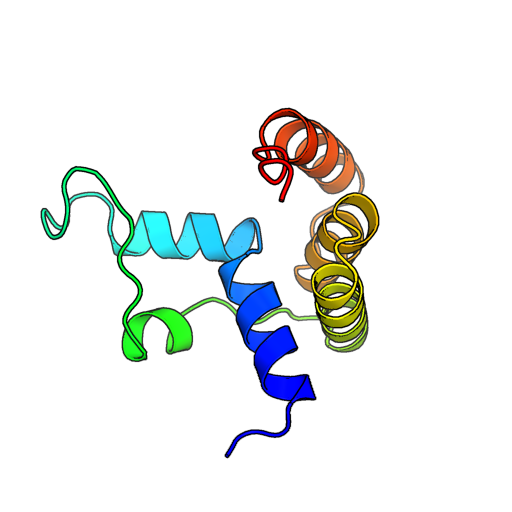 -6.784 26.151 1.00 44.94 103 ARG A C 1
ATOM 714 O O . ARG A 1 103 ? 8.764 -7.323 26.119 1.00 44.94 103 ARG A O 1
#